Protein AF-A0A350WYJ2-F1 (afdb_monomer_lite)

Radius of gyration: 14.59 Å; chains: 1; bounding box: 39×16×36 Å

Structure (mmCIF, N/CA/C/O backbone):
data_AF-A0A350WYJ2-F1
#
_entry.id   AF-A0A350WYJ2-F1
#
loop_
_atom_site.group_PDB
_atom_site.id
_atom_site.type_symbol
_atom_site.label_atom_id
_atom_site.label_alt_id
_atom_site.label_comp_id
_atom_site.label_asym_id
_atom_site.label_entity_id
_atom_site.label_seq_id
_atom_site.pdbx_PDB_ins_code
_atom_site.Cartn_x
_atom_site.Cartn_y
_atom_site.Cartn_z
_atom_site.occupancy
_atom_site.B_iso_or_equiv
_atom_site.auth_seq_id
_atom_site.auth_comp_id
_atom_site.auth_asym_id
_atom_site.auth_atom_id
_atom_site.pdbx_PDB_model_num
ATOM 1 N N . MET A 1 1 ? 10.434 -6.978 -22.122 1.00 73.94 1 MET A N 1
ATOM 2 C CA . MET A 1 1 ? 8.957 -6.864 -22.203 1.00 73.94 1 MET A CA 1
ATOM 3 C C . MET A 1 1 ? 8.220 -7.750 -21.195 1.00 73.94 1 MET A C 1
ATOM 5 O O . MET A 1 1 ? 7.426 -7.215 -20.441 1.00 73.94 1 MET A O 1
ATOM 9 N N . LYS A 1 2 ? 8.507 -9.061 -21.101 1.00 91.25 2 LYS A N 1
ATOM 10 C CA . LYS A 1 2 ? 7.810 -9.988 -20.175 1.00 91.25 2 LYS A CA 1
ATOM 11 C C . LYS A 1 2 ? 7.843 -9.563 -18.698 1.00 91.25 2 LYS A C 1
ATOM 13 O O . LYS A 1 2 ? 6.812 -9.564 -18.044 1.00 91.25 2 LYS A O 1
ATOM 18 N N . ILE A 1 3 ? 9.009 -9.143 -18.204 1.00 93.81 3 ILE A N 1
ATOM 19 C CA . ILE A 1 3 ? 9.186 -8.691 -16.811 1.00 93.81 3 ILE A CA 1
ATOM 20 C C . ILE A 1 3 ? 8.368 -7.424 -16.530 1.00 93.81 3 ILE A C 1
ATOM 22 O O . ILE A 1 3 ? 7.717 -7.328 -15.502 1.00 93.81 3 ILE A O 1
ATOM 26 N N . ILE A 1 4 ? 8.349 -6.479 -17.474 1.00 94.56 4 ILE A N 1
ATOM 27 C CA . ILE A 1 4 ? 7.596 -5.223 -17.344 1.00 94.56 4 ILE A CA 1
ATOM 28 C C . ILE A 1 4 ? 6.093 -5.512 -17.261 1.00 94.56 4 ILE A C 1
ATOM 30 O O . ILE A 1 4 ? 5.412 -4.979 -16.393 1.00 94.56 4 ILE A O 1
ATOM 34 N N . VAL A 1 5 ? 5.587 -6.402 -18.121 1.00 95.75 5 VAL A N 1
ATOM 35 C CA . VAL A 1 5 ? 4.177 -6.820 -18.101 1.00 95.75 5 VAL A CA 1
ATOM 36 C C . VAL A 1 5 ? 3.835 -7.549 -16.799 1.00 95.75 5 VAL A C 1
ATOM 38 O O . VAL A 1 5 ? 2.796 -7.273 -16.206 1.00 95.75 5 VAL A O 1
ATOM 41 N N . ALA A 1 6 ? 4.716 -8.431 -16.317 1.00 95.12 6 ALA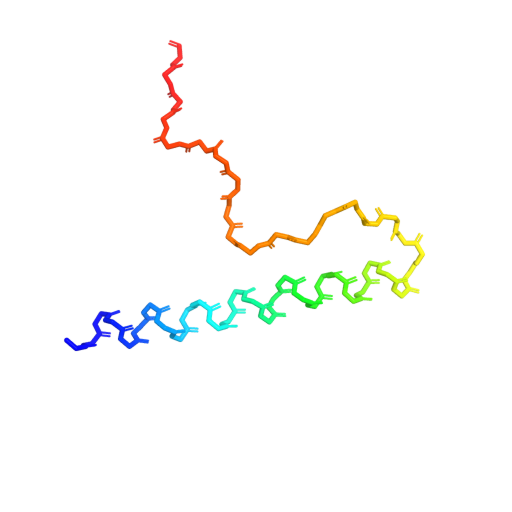 A N 1
ATOM 42 C CA . ALA A 1 6 ? 4.531 -9.120 -15.042 1.00 95.12 6 ALA A CA 1
ATOM 43 C C . ALA A 1 6 ? 4.454 -8.142 -13.859 1.00 95.12 6 ALA A C 1
ATOM 45 O O . ALA A 1 6 ? 3.549 -8.262 -13.038 1.00 95.12 6 ALA A O 1
ATOM 46 N N . LEU A 1 7 ? 5.349 -7.149 -13.799 1.00 94.12 7 LEU A N 1
ATOM 47 C CA . LEU A 1 7 ? 5.316 -6.111 -12.766 1.00 94.12 7 LEU A CA 1
ATOM 48 C C . LEU A 1 7 ? 4.027 -5.290 -12.834 1.00 94.12 7 LEU A C 1
ATOM 50 O O . LEU A 1 7 ? 3.417 -5.040 -11.803 1.00 94.12 7 LEU A O 1
ATOM 54 N N . LEU A 1 8 ? 3.573 -4.931 -14.036 1.00 95.31 8 LEU A N 1
ATOM 55 C CA . LEU A 1 8 ? 2.356 -4.144 -14.217 1.00 95.31 8 LEU A CA 1
ATOM 56 C C . LEU A 1 8 ? 1.107 -4.894 -13.730 1.00 95.31 8 LEU A C 1
ATOM 58 O O . LEU A 1 8 ? 0.298 -4.336 -12.991 1.00 95.31 8 LEU A O 1
ATOM 62 N N . ILE A 1 9 ? 0.979 -6.175 -14.085 1.00 96.19 9 ILE A N 1
ATOM 63 C CA . ILE A 1 9 ? -0.117 -7.031 -13.609 1.00 96.19 9 ILE A CA 1
ATOM 64 C C . ILE A 1 9 ? -0.035 -7.209 -12.090 1.00 96.19 9 ILE A C 1
ATOM 66 O O . ILE A 1 9 ? -1.042 -7.067 -11.399 1.00 96.19 9 ILE A O 1
ATOM 70 N N . PHE A 1 10 ? 1.160 -7.477 -11.559 1.00 94.44 10 PHE A N 1
ATOM 71 C CA . PHE A 1 10 ? 1.370 -7.650 -10.124 1.00 94.44 10 PHE A CA 1
ATOM 72 C C . PHE A 1 10 ? 0.982 -6.391 -9.337 1.00 94.44 10 PHE A C 1
ATOM 74 O O . PHE A 1 10 ? 0.248 -6.486 -8.356 1.00 94.44 10 PHE A O 1
ATOM 81 N N . SER A 1 11 ? 1.384 -5.207 -9.804 1.00 91.94 11 SER A N 1
ATOM 82 C CA . SER A 1 11 ? 0.999 -3.931 -9.197 1.00 91.94 11 SER A CA 1
ATOM 83 C C . SER A 1 11 ? -0.518 -3.735 -9.170 1.00 91.94 11 SER A C 1
ATOM 85 O O . SER A 1 11 ? -1.053 -3.343 -8.137 1.00 91.94 11 SER A O 1
ATOM 87 N N . ILE A 1 12 ? -1.227 -4.052 -10.258 1.00 95.88 12 ILE A N 1
ATOM 88 C CA . ILE A 1 12 ? -2.696 -3.943 -10.310 1.00 95.88 12 ILE A CA 1
ATOM 89 C C . ILE A 1 12 ? -3.356 -4.887 -9.295 1.00 95.88 12 ILE A C 1
ATOM 91 O O . ILE A 1 12 ? -4.279 -4.484 -8.588 1.00 95.88 12 ILE A O 1
ATOM 95 N N . ILE A 1 13 ? -2.868 -6.125 -9.189 1.00 96.06 13 ILE A N 1
ATOM 96 C CA . ILE A 1 13 ? -3.389 -7.114 -8.235 1.00 96.06 13 ILE A CA 1
ATOM 97 C C . ILE A 1 13 ? -3.213 -6.625 -6.793 1.00 96.06 13 ILE A C 1
ATOM 99 O O . ILE A 1 13 ? -4.163 -6.690 -6.013 1.00 96.06 13 ILE A O 1
ATOM 103 N N . VAL A 1 14 ? -2.032 -6.101 -6.449 1.00 94.81 14 VAL A N 1
ATOM 104 C CA . VAL A 1 14 ? -1.746 -5.576 -5.103 1.00 94.81 14 VAL A CA 1
ATOM 105 C C . VAL A 1 14 ? -2.660 -4.396 -4.767 1.00 94.81 14 VAL A C 1
ATOM 107 O O . VAL A 1 14 ? -3.216 -4.353 -3.674 1.00 94.81 14 VAL A O 1
ATOM 110 N N . VAL A 1 15 ? -2.898 -3.479 -5.711 1.00 94.75 15 VAL A N 1
ATOM 111 C CA . VAL A 1 15 ? -3.827 -2.353 -5.504 1.00 94.75 15 VAL A CA 1
ATOM 112 C C . VAL A 1 15 ? -5.236 -2.846 -5.178 1.00 94.75 15 VAL A C 1
ATOM 114 O O . VAL A 1 15 ? -5.848 -2.367 -4.225 1.00 94.75 15 VAL A O 1
ATOM 117 N N . ILE A 1 16 ? -5.754 -3.810 -5.945 1.00 96.75 16 ILE A N 1
ATOM 118 C CA . ILE A 1 16 ? -7.097 -4.365 -5.720 1.00 96.75 16 ILE A CA 1
ATOM 119 C C . ILE A 1 16 ? -7.163 -5.115 -4.381 1.00 96.75 16 ILE A C 1
ATOM 121 O O . ILE A 1 16 ? -8.170 -5.019 -3.678 1.00 96.75 16 ILE A O 1
ATOM 125 N N . HIS A 1 17 ? -6.100 -5.830 -4.007 1.00 94.62 17 HIS A N 1
ATOM 126 C CA . HIS A 1 17 ? -6.008 -6.554 -2.739 1.00 94.62 17 HIS A CA 1
ATOM 127 C C . HIS A 1 17 ? -6.115 -5.616 -1.529 1.00 94.62 17 HIS A C 1
ATOM 129 O O . HIS A 1 17 ? -7.009 -5.781 -0.697 1.00 94.62 17 HIS A O 1
ATOM 135 N N . GLU A 1 18 ? -5.256 -4.595 -1.470 1.00 95.19 18 GLU A N 1
ATOM 136 C CA . GLU A 1 18 ? -5.259 -3.610 -0.383 1.00 95.19 18 GLU A CA 1
ATOM 137 C C . GLU A 1 18 ? -6.578 -2.828 -0.346 1.00 95.19 18 GLU A C 1
ATOM 139 O O . GLU A 1 18 ? -7.133 -2.562 0.723 1.00 95.19 18 GLU A O 1
ATOM 144 N N . LEU A 1 19 ? -7.144 -2.509 -1.515 1.00 95.06 19 LEU A N 1
ATOM 145 C CA . LEU A 1 19 ? -8.447 -1.853 -1.614 1.00 95.06 19 LEU A CA 1
ATOM 146 C C . LEU A 1 19 ? -9.572 -2.725 -1.033 1.00 95.06 19 LEU A C 1
ATOM 148 O O . LEU A 1 19 ? -10.468 -2.201 -0.371 1.00 95.06 19 LEU A O 1
ATOM 152 N N . GLY A 1 20 ? -9.508 -4.046 -1.208 1.00 95.88 20 GLY A N 1
ATOM 153 C CA . GLY A 1 20 ? -10.418 -4.990 -0.558 1.00 95.88 20 GLY A CA 1
ATOM 154 C C . GLY A 1 20 ? -10.359 -4.899 0.969 1.00 95.88 20 GLY A C 1
ATOM 155 O O . GLY A 1 20 ? -11.401 -4.741 1.613 1.00 95.88 20 GLY A O 1
ATOM 156 N N . HIS A 1 21 ? -9.154 -4.912 1.546 1.00 95.06 21 HIS A N 1
ATOM 157 C CA . HIS A 1 21 ? -8.957 -4.737 2.993 1.00 95.06 21 HIS A CA 1
ATOM 158 C C . HIS A 1 21 ? -9.504 -3.403 3.484 1.00 95.06 21 HIS A C 1
ATOM 160 O O . HIS A 1 21 ? -10.252 -3.364 4.463 1.00 95.06 21 HIS A O 1
ATOM 166 N N . PHE A 1 22 ? -9.197 -2.317 2.773 1.00 95.25 22 PHE A N 1
ATOM 167 C CA . PHE A 1 22 ? -9.676 -0.978 3.104 1.00 95.25 22 PHE A CA 1
ATOM 168 C C . PHE A 1 22 ? -11.206 -0.896 3.131 1.00 95.25 22 PHE A C 1
ATOM 170 O O . PHE A 1 22 ? -11.793 -0.379 4.087 1.00 95.25 22 PHE A O 1
ATOM 177 N N . LEU A 1 23 ? -11.869 -1.426 2.099 1.00 96.12 23 LEU A N 1
ATOM 178 C CA . LEU A 1 23 ? -13.327 -1.403 1.994 1.00 96.12 23 LEU A CA 1
ATOM 179 C C . LEU A 1 23 ? -13.991 -2.238 3.092 1.00 96.12 23 LEU A C 1
ATOM 181 O O . LEU A 1 23 ? -14.965 -1.784 3.697 1.00 96.12 23 LEU A O 1
ATOM 185 N N . VAL A 1 24 ? -13.463 -3.431 3.378 1.00 97.19 24 VAL A N 1
ATOM 186 C CA . VAL A 1 24 ? -13.982 -4.300 4.443 1.00 97.19 24 VAL A CA 1
ATOM 187 C C . VAL A 1 24 ? -13.764 -3.662 5.815 1.00 97.19 24 VAL A C 1
ATOM 189 O O . VAL A 1 24 ? -14.700 -3.625 6.614 1.00 97.19 24 VAL A O 1
ATOM 192 N N . ALA A 1 25 ? -12.588 -3.098 6.085 1.00 96.38 25 ALA A N 1
ATOM 193 C CA . ALA A 1 25 ? -12.301 -2.388 7.331 1.00 96.38 25 ALA A CA 1
ATOM 194 C C . ALA A 1 25 ? -13.270 -1.212 7.539 1.00 96.38 25 ALA A C 1
ATOM 196 O O . ALA A 1 25 ? -13.929 -1.126 8.579 1.00 96.38 25 ALA A O 1
ATOM 197 N N . LYS A 1 26 ? -13.449 -0.368 6.513 1.00 94.56 26 LYS A N 1
ATOM 198 C CA . LYS A 1 26 ? -14.366 0.779 6.560 1.00 94.56 26 LYS A CA 1
ATOM 199 C C . LYS A 1 26 ? -15.819 0.350 6.767 1.00 94.56 26 LYS A C 1
ATOM 201 O O . LYS A 1 26 ? -16.530 0.970 7.556 1.00 94.56 26 LYS A O 1
ATOM 206 N N . LYS A 1 27 ? -16.257 -0.723 6.100 1.00 96.62 27 LYS A N 1
ATOM 207 C CA . LYS A 1 27 ? -17.614 -1.271 6.256 1.00 96.62 27 LYS A CA 1
ATOM 208 C C . LYS A 1 27 ? -17.874 -1.788 7.675 1.00 96.62 27 LYS A C 1
ATOM 210 O O . LYS A 1 27 ? -18.992 -1.665 8.159 1.00 96.62 27 LYS A O 1
ATOM 215 N N . ASN A 1 28 ? -16.859 -2.332 8.341 1.00 97.31 28 ASN A N 1
ATOM 216 C CA . ASN A 1 28 ? -16.960 -2.841 9.711 1.00 97.31 28 ASN A CA 1
ATOM 217 C C . ASN A 1 28 ? -16.687 -1.773 10.789 1.00 97.31 28 ASN A C 1
ATOM 219 O O . ASN A 1 28 ? -16.557 -2.111 11.962 1.00 97.31 28 ASN A O 1
ATOM 223 N N . GLY A 1 29 ? -16.579 -0.492 10.418 1.00 94.56 29 GLY A N 1
ATOM 224 C CA . GLY A 1 29 ? -16.331 0.590 11.376 1.00 94.56 29 GLY A CA 1
ATOM 225 C C . GLY A 1 29 ? -14.907 0.620 11.941 1.00 94.56 29 GLY A C 1
ATOM 226 O O . GLY A 1 29 ? -14.651 1.318 12.921 1.00 94.56 29 GLY A O 1
ATOM 227 N N . VAL A 1 30 ? -13.966 -0.106 11.331 1.00 96.19 30 VAL A N 1
ATOM 228 C CA . VAL A 1 30 ? -12.552 -0.048 11.707 1.00 96.19 30 VAL A CA 1
ATOM 229 C C . VAL A 1 30 ? -11.972 1.278 11.221 1.00 96.19 30 VAL A C 1
ATOM 231 O O . VAL A 1 30 ? -12.092 1.643 10.049 1.00 96.19 30 VAL A O 1
ATOM 234 N N . LYS A 1 31 ? -11.334 2.017 12.130 1.00 92.62 31 LYS A N 1
ATOM 235 C CA . LYS A 1 31 ? -10.699 3.297 11.814 1.00 92.62 31 LYS A CA 1
ATOM 236 C C . LYS A 1 31 ? -9.404 3.043 11.042 1.00 92.62 31 LYS A C 1
ATOM 238 O O . LYS A 1 31 ? -8.436 2.537 11.599 1.00 92.62 31 LYS A O 1
ATOM 243 N N . VAL A 1 32 ? -9.396 3.396 9.759 1.00 92.06 32 VAL A N 1
ATOM 244 C CA . VAL A 1 32 ? -8.204 3.329 8.906 1.00 92.06 32 VAL A CA 1
ATOM 245 C C . VAL A 1 32 ? -7.556 4.710 8.851 1.00 92.06 32 V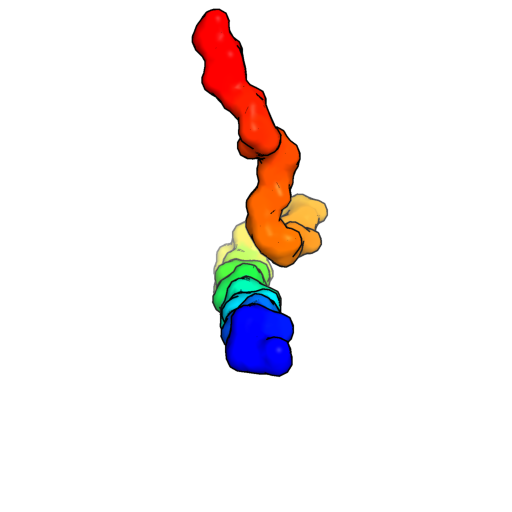AL A C 1
ATOM 247 O O . VAL A 1 32 ? -8.225 5.687 8.520 1.00 92.06 32 VAL A O 1
ATOM 250 N N . HIS A 1 33 ? -6.273 4.797 9.204 1.00 89.56 33 HIS A N 1
ATOM 251 C CA . HIS A 1 33 ? -5.526 6.059 9.253 1.00 89.56 33 HIS A CA 1
ATOM 252 C C . HIS A 1 33 ? -4.890 6.433 7.910 1.00 89.56 33 HIS A C 1
ATOM 254 O O . HIS A 1 33 ? -4.858 7.609 7.562 1.00 89.56 33 HIS A O 1
ATOM 260 N N . GLU A 1 34 ? -4.425 5.440 7.153 1.00 88.75 34 GLU A N 1
ATOM 261 C CA . GLU A 1 34 ? -3.767 5.627 5.863 1.00 88.75 34 GLU A CA 1
ATOM 262 C C . GLU A 1 34 ? -4.062 4.432 4.950 1.00 88.75 34 GLU A C 1
ATOM 264 O O . GLU A 1 34 ? -4.170 3.296 5.416 1.00 88.75 34 GLU A O 1
ATOM 269 N N . PHE A 1 35 ? -4.205 4.700 3.653 1.00 90.19 35 PHE A N 1
ATOM 270 C CA . PHE A 1 35 ? -4.222 3.680 2.613 1.00 90.19 35 PHE A CA 1
ATOM 271 C C . PHE A 1 35 ? -2.867 3.686 1.906 1.00 90.19 35 PHE A C 1
ATOM 273 O O . PHE A 1 35 ? -2.491 4.700 1.318 1.00 90.19 35 PHE A O 1
ATOM 280 N N . ALA A 1 36 ? -2.153 2.566 1.953 1.00 88.75 36 ALA A N 1
ATOM 281 C CA . ALA A 1 36 ? -0.843 2.411 1.335 1.00 88.75 36 ALA A CA 1
ATOM 282 C C . ALA A 1 36 ? -0.873 1.269 0.3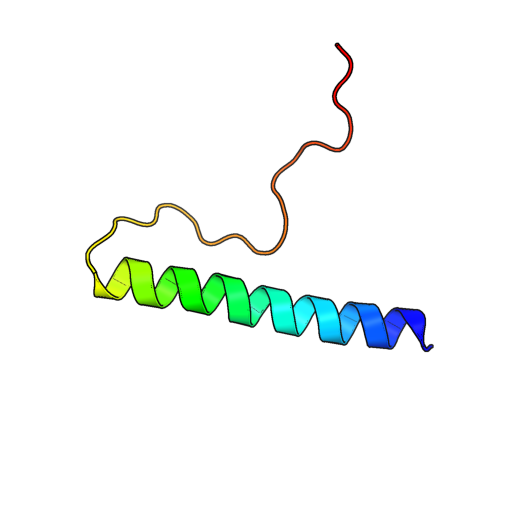15 1.00 88.75 36 ALA A C 1
ATOM 284 O O . ALA A 1 36 ? -1.571 0.275 0.495 1.00 88.75 36 ALA A O 1
ATOM 285 N N . ILE A 1 37 ? -0.103 1.414 -0.763 1.00 88.56 37 ILE A N 1
ATOM 286 C CA . ILE A 1 37 ? 0.088 0.374 -1.777 1.00 88.56 37 ILE A CA 1
ATOM 287 C C . ILE A 1 37 ? 1.562 -0.022 -1.749 1.00 88.56 37 ILE A C 1
ATOM 289 O O . ILE A 1 37 ? 2.437 0.822 -1.945 1.00 88.56 37 ILE A O 1
ATOM 293 N N . GLY A 1 38 ? 1.835 -1.310 -1.536 1.00 83.31 38 GLY A N 1
ATOM 294 C CA . GLY A 1 38 ? 3.191 -1.834 -1.378 1.00 83.31 38 GLY A CA 1
ATOM 295 C C . GLY A 1 38 ? 3.586 -1.975 0.092 1.00 83.31 38 GLY A C 1
ATOM 296 O O . GLY A 1 38 ? 2.748 -2.248 0.942 1.00 83.31 38 GLY A O 1
ATOM 297 N N . MET A 1 39 ? 4.875 -1.827 0.394 1.00 78.50 39 MET A N 1
ATOM 298 C CA . MET A 1 39 ? 5.404 -1.931 1.757 1.00 78.50 39 MET A CA 1
ATOM 299 C C . MET A 1 39 ? 6.026 -0.601 2.183 1.00 78.50 39 MET A C 1
ATOM 301 O O . MET A 1 39 ? 6.702 0.054 1.389 1.00 78.50 39 MET A O 1
ATOM 305 N N . GLY A 1 40 ? 5.819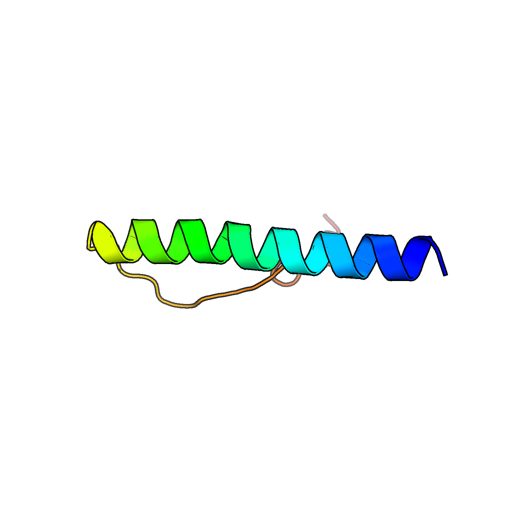 -0.223 3.448 1.00 71.94 40 GLY A N 1
ATOM 306 C CA . GLY A 1 40 ? 6.544 0.875 4.089 1.00 71.94 40 GLY A CA 1
ATOM 307 C C . GLY A 1 40 ? 8.056 0.605 4.160 1.00 71.94 40 GLY A C 1
ATOM 308 O O . GLY A 1 40 ? 8.522 -0.495 3.852 1.00 71.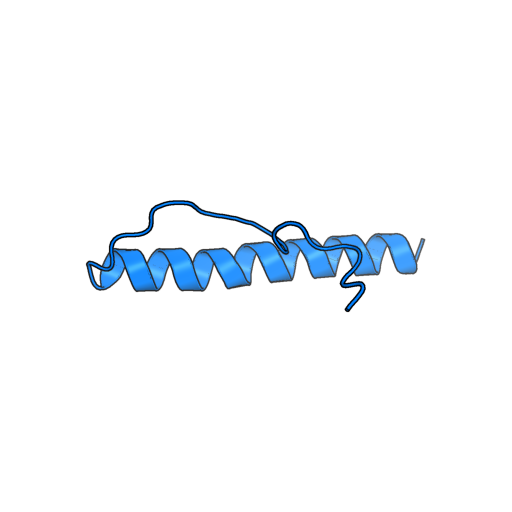94 40 GLY A O 1
ATOM 309 N N . PRO A 1 41 ? 8.866 1.595 4.555 1.00 70.44 41 PRO A N 1
ATOM 310 C CA . PRO A 1 41 ? 10.310 1.492 4.436 1.00 70.44 41 PRO A CA 1
ATOM 311 C C . PRO A 1 41 ? 10.881 0.446 5.399 1.00 70.44 41 PRO A C 1
ATOM 313 O O . PRO A 1 41 ? 10.859 0.631 6.614 1.00 70.44 41 PRO A O 1
ATOM 316 N N . LYS A 1 42 ? 11.515 -0.596 4.855 1.00 68.00 42 LYS A N 1
ATOM 317 C CA . LYS A 1 42 ? 12.836 -1.033 5.334 1.00 68.00 42 LYS A CA 1
ATOM 318 C C . LYS A 1 42 ? 13.547 -1.876 4.283 1.00 68.00 42 LYS A C 1
ATOM 320 O O . LYS A 1 42 ? 13.245 -3.045 4.084 1.00 68.00 42 LYS A O 1
ATOM 325 N N . LEU A 1 43 ? 14.528 -1.254 3.637 1.00 72.06 43 LEU A N 1
ATOM 326 C CA . LEU A 1 43 ? 15.382 -1.896 2.636 1.00 72.06 43 LEU A CA 1
ATOM 327 C C . LEU A 1 43 ? 16.581 -2.628 3.266 1.00 72.06 43 LEU A C 1
ATOM 329 O O . LEU A 1 43 ? 17.143 -3.512 2.634 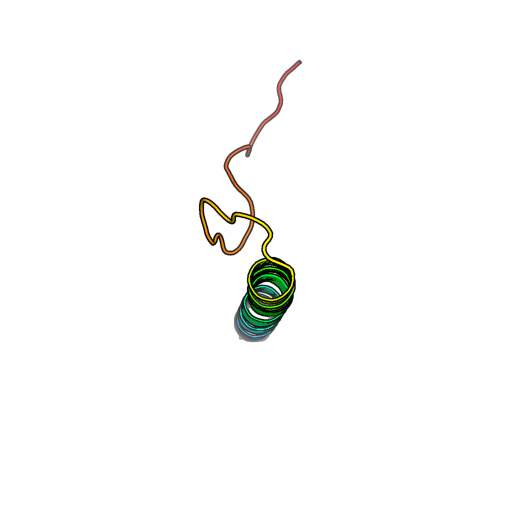1.00 72.06 43 LEU A O 1
ATOM 333 N N . PHE A 1 44 ? 16.934 -2.326 4.521 1.00 74.50 44 PHE A N 1
ATOM 334 C CA . PHE A 1 44 ? 17.943 -3.056 5.289 1.00 74.50 44 PHE A CA 1
ATOM 335 C C . PHE A 1 44 ? 17.548 -3.128 6.766 1.00 74.50 44 PHE A C 1
ATOM 337 O O . PHE A 1 44 ? 17.087 -2.148 7.355 1.00 74.50 44 PHE A O 1
ATOM 344 N N . SER A 1 45 ? 17.766 -4.294 7.370 1.00 67.38 45 SER A N 1
ATOM 345 C CA . SER A 1 45 ? 17.748 -4.494 8.817 1.00 67.38 45 SER A CA 1
ATOM 346 C C . SER A 1 45 ? 19.114 -5.038 9.210 1.00 67.38 45 SER A C 1
ATOM 348 O O . SER A 1 45 ? 19.367 -6.232 9.074 1.00 67.38 45 SER A O 1
ATOM 350 N N . ILE A 1 46 ? 20.008 -4.151 9.639 1.00 72.88 46 ILE A N 1
ATOM 351 C CA . ILE A 1 46 ? 21.286 -4.538 10.238 1.00 72.88 46 ILE A CA 1
ATOM 352 C C . ILE A 1 46 ? 21.015 -4.686 11.737 1.00 72.88 46 ILE A C 1
ATOM 354 O O . ILE A 1 46 ? 20.383 -3.806 12.324 1.00 72.88 46 ILE A O 1
ATOM 358 N N . LYS A 1 47 ? 21.382 -5.837 12.303 1.00 61.94 47 LYS A N 1
ATOM 359 C CA . LYS A 1 47 ? 21.237 -6.126 13.732 1.00 61.94 47 LYS A CA 1
ATOM 360 C C . LYS A 1 47 ? 22.195 -5.270 14.554 1.00 61.94 47 LYS A C 1
ATOM 362 O O . LYS A 1 47 ? 23.333 -5.077 14.074 1.00 61.94 47 LYS A O 1
#

Secondary structure (DSSP, 8-state):
-HHHHHHHHHHHHHHHHHHHHHHHHHHTT-------SS--S-S----

Foldseek 3Di:
DVVVVVVVVVQVVQLVVLVVVVVVCVVVVNDDDDRDGDDDDDPDDDD

pLDDT: mean 89.07, std 9.88, range [61.94, 97.31]

Sequence (47 aa):
MKIIVALLIFSIIVVIHELGHFLVAKKNGVKVHEFAIGMGPKLFSIK